Protein AF-A0A1V1SVI6-F1 (afdb_monomer_lite)

Radius of gyration: 17.37 Å; chains: 1; bounding box: 48×25×37 Å

Structure (mmCIF, N/CA/C/O backbone):
data_AF-A0A1V1SVI6-F1
#
_entry.id   AF-A0A1V1SVI6-F1
#
loop_
_atom_site.group_PDB
_atom_site.id
_atom_site.type_symbol
_atom_site.label_atom_id
_atom_site.label_alt_id
_atom_site.label_comp_id
_atom_site.label_asym_id
_atom_site.label_entity_id
_atom_site.label_seq_id
_atom_site.pdbx_PDB_ins_code
_atom_site.Cartn_x
_atom_site.Cartn_y
_atom_site.Cartn_z
_atom_site.occupancy
_atom_site.B_iso_or_equiv
_atom_site.auth_seq_id
_atom_site.auth_comp_id
_atom_site.auth_asym_id
_atom_site.auth_atom_id
_atom_site.pdbx_PDB_model_num
ATOM 1 N N . MET A 1 1 ? 10.910 6.379 -6.732 1.00 60.22 1 MET A N 1
ATOM 2 C CA . MET A 1 1 ? 11.020 5.936 -5.321 1.00 60.22 1 MET A CA 1
ATOM 3 C C . MET A 1 1 ? 11.848 4.658 -5.239 1.00 60.22 1 MET A C 1
ATOM 5 O O . MET A 1 1 ? 11.903 3.933 -6.228 1.00 60.22 1 MET A O 1
ATOM 9 N N . SER A 1 2 ? 12.556 4.414 -4.132 1.00 69.12 2 SER A N 1
ATOM 10 C CA . SER A 1 2 ? 13.462 3.260 -3.988 1.00 69.12 2 SER A CA 1
ATOM 11 C C . SER A 1 2 ? 12.760 2.054 -3.353 1.00 69.12 2 SER A C 1
ATOM 13 O O . SER A 1 2 ? 11.772 2.208 -2.638 1.00 69.12 2 SER A O 1
ATOM 15 N N . ALA A 1 3 ? 13.293 0.846 -3.569 1.00 74.94 3 ALA A N 1
ATOM 16 C CA . ALA A 1 3 ? 12.770 -0.378 -2.952 1.00 74.94 3 ALA A CA 1
ATOM 17 C C . ALA A 1 3 ? 12.725 -0.296 -1.411 1.00 74.94 3 ALA A C 1
ATOM 19 O O . ALA A 1 3 ? 11.788 -0.792 -0.798 1.00 74.94 3 ALA A O 1
ATOM 20 N N . ALA A 1 4 ? 13.677 0.407 -0.787 1.00 84.81 4 ALA A N 1
ATOM 21 C CA . ALA A 1 4 ? 13.712 0.618 0.661 1.00 84.81 4 ALA A CA 1
ATOM 22 C C . ALA A 1 4 ? 12.490 1.389 1.192 1.00 84.81 4 ALA A C 1
ATOM 24 O O . ALA A 1 4 ? 12.015 1.122 2.292 1.00 84.81 4 ALA A O 1
ATOM 25 N N . GLN A 1 5 ? 11.955 2.322 0.402 1.00 88.25 5 GLN A N 1
ATOM 26 C CA . GLN A 1 5 ? 10.773 3.086 0.786 1.00 88.25 5 GLN A CA 1
ATOM 27 C C . GLN A 1 5 ? 9.506 2.220 0.773 1.00 88.25 5 GLN A C 1
ATOM 29 O O . GLN A 1 5 ? 8.660 2.357 1.654 1.00 88.25 5 GLN A O 1
ATOM 34 N N . LEU A 1 6 ? 9.386 1.309 -0.198 1.00 90.75 6 LEU A N 1
ATOM 35 C CA . LEU A 1 6 ? 8.287 0.345 -0.245 1.00 90.75 6 LEU A CA 1
ATOM 36 C C . LEU A 1 6 ? 8.291 -0.556 0.999 1.00 90.75 6 LEU A C 1
ATOM 38 O O . LEU A 1 6 ? 7.244 -0.764 1.605 1.00 90.75 6 LEU A O 1
ATOM 42 N N . GLU A 1 7 ? 9.462 -1.048 1.401 1.00 91.50 7 GLU A N 1
ATOM 43 C CA . GLU A 1 7 ? 9.610 -1.890 2.595 1.00 91.50 7 GLU A CA 1
ATOM 44 C C . GLU A 1 7 ? 9.183 -1.169 3.880 1.00 91.50 7 GLU A C 1
ATOM 46 O O . GLU A 1 7 ? 8.481 -1.748 4.711 1.00 91.50 7 GLU A O 1
ATOM 51 N N . ASP A 1 8 ? 9.543 0.109 4.029 1.00 91.94 8 ASP A N 1
ATOM 52 C CA . ASP A 1 8 ? 9.104 0.926 5.164 1.00 91.94 8 ASP A CA 1
ATOM 53 C C . ASP A 1 8 ? 7.576 1.086 5.205 1.00 91.94 8 ASP A C 1
ATOM 55 O O . ASP A 1 8 ? 6.945 0.877 6.246 1.00 91.94 8 ASP A O 1
ATOM 59 N N . ILE A 1 9 ? 6.964 1.398 4.059 1.00 92.50 9 ILE A N 1
ATOM 60 C CA . ILE A 1 9 ? 5.509 1.541 3.938 1.00 92.50 9 ILE A CA 1
ATOM 61 C C . ILE A 1 9 ? 4.810 0.229 4.314 1.00 92.50 9 ILE A C 1
ATOM 63 O O . ILE A 1 9 ? 3.889 0.225 5.132 1.00 92.50 9 ILE A O 1
ATOM 67 N N . VAL A 1 10 ? 5.270 -0.898 3.764 1.00 92.31 10 VAL A N 1
ATOM 68 C CA . VAL A 1 10 ? 4.708 -2.227 4.048 1.00 92.31 10 VAL A CA 1
ATOM 69 C C . VAL A 1 10 ? 4.833 -2.565 5.533 1.00 92.31 10 VAL A C 1
ATOM 71 O O . VAL A 1 10 ? 3.872 -3.047 6.138 1.00 92.31 10 VAL A O 1
ATOM 74 N N . LYS A 1 11 ? 5.976 -2.261 6.155 1.00 91.56 11 LYS A N 1
ATOM 75 C CA . LYS A 1 11 ? 6.192 -2.468 7.590 1.00 91.56 11 LYS A CA 1
ATOM 76 C C . LYS A 1 11 ? 5.192 -1.668 8.430 1.00 91.56 11 LYS A C 1
ATOM 78 O O . LYS A 1 11 ? 4.545 -2.249 9.301 1.00 91.56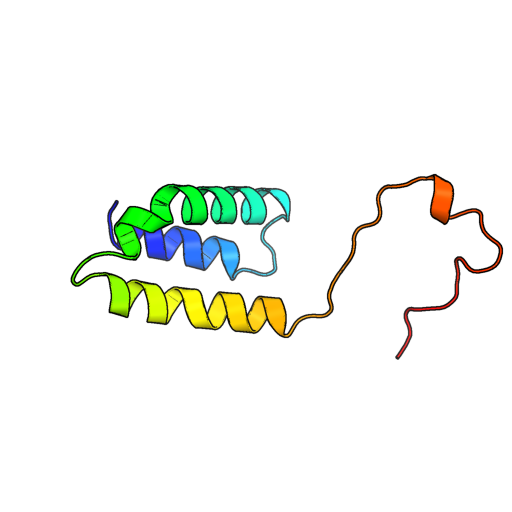 11 LYS A O 1
ATOM 83 N N . ARG A 1 12 ? 5.007 -0.375 8.141 1.00 90.75 12 ARG A N 1
ATOM 84 C CA . ARG A 1 12 ? 4.040 0.488 8.849 1.00 90.75 12 ARG A CA 1
ATOM 85 C C . ARG A 1 12 ? 2.596 0.010 8.706 1.00 90.75 12 ARG A C 1
ATOM 87 O O . ARG A 1 12 ? 1.823 0.103 9.654 1.00 90.75 12 ARG A O 1
ATOM 94 N N . LEU A 1 13 ? 2.236 -0.537 7.547 1.00 89.56 13 LEU A N 1
ATOM 95 C CA . LEU A 1 13 ? 0.895 -1.070 7.299 1.00 89.56 13 LEU A CA 1
ATOM 96 C C . LEU A 1 13 ? 0.650 -2.433 7.970 1.00 89.56 13 LEU A C 1
ATOM 98 O O . LEU A 1 13 ? -0.497 -2.774 8.254 1.00 89.56 13 LEU A O 1
ATOM 102 N N . THR A 1 14 ? 1.707 -3.200 8.248 1.00 86.75 14 THR A N 1
ATOM 103 C CA . THR A 1 14 ? 1.606 -4.560 8.806 1.00 86.75 14 THR A CA 1
ATOM 104 C C . THR A 1 14 ? 1.559 -4.578 10.339 1.00 86.75 14 THR A C 1
ATOM 106 O O . THR A 1 14 ? 0.893 -5.433 10.922 1.00 86.75 14 THR A O 1
ATOM 109 N N . ILE A 1 15 ? 2.248 -3.653 11.016 1.00 85.06 15 ILE A N 1
ATOM 110 C CA . ILE A 1 15 ? 2.353 -3.651 12.484 1.00 85.06 15 ILE A CA 1
ATOM 111 C C . ILE A 1 15 ? 0.987 -3.338 13.116 1.00 85.06 15 ILE A C 1
ATOM 113 O O . ILE A 1 15 ? 0.397 -2.280 12.888 1.00 85.06 15 ILE A O 1
ATOM 117 N N . GLN A 1 16 ? 0.461 -4.255 13.935 1.00 67.62 16 GLN A N 1
ATOM 118 C CA . GLN A 1 16 ? -0.844 -4.076 14.585 1.00 67.62 16 GLN A CA 1
ATOM 119 C C . GLN A 1 16 ? -0.865 -2.876 15.539 1.00 67.62 16 GLN A C 1
ATOM 121 O O . GLN A 1 16 ? -1.844 -2.137 15.525 1.00 67.62 16 GLN A O 1
ATOM 126 N N . GLU A 1 17 ? 0.234 -2.636 16.255 1.00 73.38 17 GLU A N 1
ATOM 127 C CA . GLU A 1 17 ? 0.393 -1.565 17.252 1.00 73.38 17 GLU A CA 1
ATOM 128 C C . GLU A 1 17 ? 0.507 -0.154 16.654 1.00 73.38 17 GLU A C 1
ATOM 130 O O . GLU A 1 17 ? 0.469 0.834 17.383 1.00 73.38 17 GLU A O 1
ATOM 135 N N . THR A 1 18 ? 0.654 -0.021 15.332 1.00 77.69 18 THR A N 1
ATOM 136 C CA . THR A 1 18 ? 0.731 1.298 14.698 1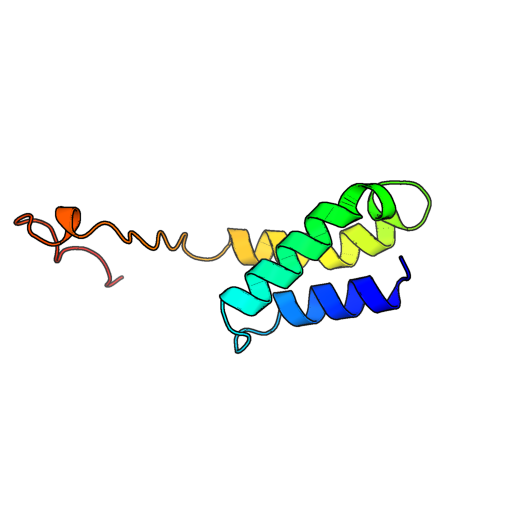.00 77.69 18 THR A CA 1
ATOM 137 C C . THR A 1 18 ? -0.626 1.998 14.749 1.00 77.69 18 THR A C 1
ATOM 139 O O . THR A 1 18 ? -1.645 1.425 14.349 1.00 77.69 18 THR A O 1
ATOM 142 N N . GLU A 1 19 ? -0.623 3.255 15.203 1.00 79.62 19 GLU A N 1
ATOM 143 C CA . GLU A 1 19 ? -1.828 4.075 15.322 1.00 79.62 19 GLU A CA 1
ATOM 144 C C . GLU A 1 19 ? -2.609 4.165 13.995 1.00 79.62 19 GLU A C 1
ATOM 146 O O . GLU A 1 19 ? -1.994 4.277 12.925 1.00 79.62 19 GLU A O 1
ATOM 151 N N . PRO A 1 20 ? -3.958 4.201 14.033 1.00 81.56 20 PRO A N 1
ATOM 152 C CA . PRO A 1 20 ? -4.791 4.261 12.829 1.00 81.56 20 PRO A CA 1
ATOM 153 C C . PRO A 1 20 ? -4.426 5.407 11.878 1.00 81.56 20 PRO A C 1
ATOM 155 O O . PRO A 1 20 ? -4.393 5.218 10.663 1.00 81.56 20 PRO A O 1
ATOM 158 N N . LYS A 1 21 ? -4.086 6.581 12.426 1.00 84.56 21 LYS A N 1
ATOM 159 C CA . LYS A 1 21 ? -3.664 7.750 11.643 1.00 84.56 21 LYS A CA 1
ATOM 160 C C . LYS A 1 21 ? -2.359 7.497 10.883 1.00 84.56 21 LYS A C 1
ATOM 162 O O . LYS A 1 21 ? -2.267 7.808 9.701 1.00 84.56 21 LYS A O 1
ATOM 167 N N . SER A 1 22 ? -1.383 6.867 11.532 1.00 86.44 22 SER A N 1
ATOM 168 C CA . SER A 1 22 ? -0.093 6.540 10.915 1.00 86.44 22 SER A CA 1
ATOM 169 C C . SER A 1 22 ? -0.240 5.487 9.807 1.00 86.44 22 SER A C 1
ATOM 171 O O . SER A 1 22 ? 0.352 5.622 8.733 1.00 86.44 22 SER A O 1
ATOM 173 N N . LYS A 1 23 ? -1.116 4.487 9.998 1.00 86.56 23 LYS A N 1
ATOM 174 C CA . LYS A 1 23 ? -1.482 3.532 8.934 1.00 86.56 23 LYS A CA 1
ATOM 175 C C . LYS A 1 23 ? -2.155 4.222 7.751 1.00 86.56 23 LYS A C 1
ATOM 177 O O . LYS A 1 23 ? -1.829 3.918 6.607 1.00 86.56 23 LYS A O 1
ATOM 182 N N . TYR A 1 24 ? -3.063 5.159 8.018 1.00 89.50 24 TYR A N 1
ATOM 183 C CA . TYR A 1 24 ? -3.731 5.938 6.977 1.00 89.50 24 TYR A CA 1
ATOM 184 C C . TYR A 1 24 ? -2.734 6.764 6.154 1.00 89.50 24 TYR A C 1
ATOM 186 O O . TYR A 1 24 ? -2.745 6.700 4.928 1.00 89.50 24 TYR A O 1
ATOM 194 N N . GLU A 1 25 ? -1.817 7.479 6.804 1.00 93.31 25 GLU A N 1
ATOM 195 C CA . GLU A 1 25 ? -0.785 8.269 6.121 1.00 93.31 25 GLU A CA 1
ATOM 196 C C . GLU A 1 25 ? 0.159 7.391 5.280 1.00 93.31 25 GLU A C 1
ATOM 198 O O . GLU A 1 25 ? 0.503 7.743 4.146 1.00 93.31 25 GLU A O 1
ATOM 203 N N . ALA A 1 26 ? 0.534 6.212 5.790 1.00 92.56 26 ALA A N 1
ATOM 204 C CA . ALA A 1 26 ? 1.309 5.230 5.034 1.00 92.56 26 ALA A CA 1
ATOM 205 C C . ALA A 1 26 ? 0.537 4.706 3.808 1.00 92.56 26 ALA A C 1
ATOM 207 O O . ALA A 1 26 ? 1.112 4.598 2.724 1.00 92.56 26 ALA A O 1
ATOM 208 N N . ALA A 1 27 ? -0.765 4.436 3.950 1.00 92.06 27 ALA A N 1
ATOM 209 C CA . ALA A 1 27 ? -1.624 3.994 2.852 1.00 92.06 27 ALA A CA 1
ATOM 210 C C . ALA A 1 27 ? -1.804 5.084 1.783 1.00 92.06 27 ALA A C 1
ATOM 212 O O . ALA A 1 27 ? -1.728 4.785 0.592 1.00 92.06 27 ALA A O 1
ATOM 213 N N . CYS A 1 28 ? -1.976 6.346 2.186 1.00 94.44 28 CYS A N 1
ATOM 214 C CA . CYS A 1 28 ? -2.008 7.485 1.267 1.00 94.44 28 CYS A CA 1
ATOM 215 C C . CYS A 1 28 ? -0.692 7.604 0.495 1.00 94.44 28 CYS A C 1
ATOM 217 O O . CYS A 1 28 ? -0.708 7.680 -0.727 1.00 94.44 28 CYS A O 1
ATOM 219 N N . THR A 1 29 ? 0.446 7.504 1.189 1.00 93.94 29 THR A N 1
ATOM 220 C CA . THR A 1 29 ? 1.770 7.536 0.547 1.00 93.94 29 THR A CA 1
ATOM 221 C C . THR A 1 29 ? 1.934 6.406 -0.476 1.00 93.94 29 THR A C 1
ATOM 223 O O . THR A 1 29 ? 2.457 6.627 -1.570 1.00 93.94 29 THR A O 1
ATOM 226 N N . LEU A 1 30 ? 1.477 5.192 -0.142 1.00 93.56 30 LEU A N 1
ATOM 227 C CA . LEU A 1 30 ? 1.481 4.055 -1.065 1.00 93.56 30 LEU A CA 1
ATOM 228 C C . LEU A 1 30 ? 0.632 4.345 -2.303 1.00 93.56 30 LEU A C 1
ATOM 230 O O . LEU A 1 30 ? 1.107 4.164 -3.419 1.00 93.56 30 LEU A O 1
ATOM 234 N N . ARG A 1 31 ? -0.604 4.818 -2.096 1.00 93.50 31 ARG A N 1
ATOM 235 C CA . ARG A 1 31 ? -1.557 5.151 -3.160 1.00 93.50 31 ARG A CA 1
ATOM 236 C C . ARG A 1 31 ? -0.986 6.198 -4.111 1.00 93.50 31 ARG A C 1
ATOM 238 O O . ARG A 1 31 ? -1.006 5.991 -5.317 1.00 93.50 31 ARG A O 1
ATOM 245 N N . ASP A 1 32 ? -0.452 7.285 -3.568 1.00 94.06 32 ASP A N 1
ATOM 246 C CA . ASP A 1 32 ? 0.042 8.423 -4.348 1.00 94.06 32 ASP A CA 1
ATOM 247 C C . ASP A 1 32 ? 1.297 8.066 -5.171 1.00 94.06 32 ASP A C 1
ATOM 249 O O . ASP A 1 32 ? 1.654 8.773 -6.108 1.00 94.06 32 ASP A O 1
ATOM 253 N N . SER A 1 33 ? 1.957 6.947 -4.849 1.00 91.06 33 SER A N 1
ATOM 254 C CA . SER A 1 33 ? 3.131 6.434 -5.563 1.00 91.06 33 SER A CA 1
ATOM 255 C C . SER A 1 33 ? 2.871 5.152 -6.368 1.00 91.06 33 SER A C 1
ATOM 257 O O . SER A 1 33 ? 3.820 4.558 -6.884 1.00 91.06 33 SER A O 1
ATOM 259 N N . LEU A 1 34 ? 1.608 4.727 -6.526 1.00 91.44 34 LEU A N 1
ATOM 260 C CA . LEU A 1 34 ? 1.244 3.472 -7.201 1.00 91.44 34 LEU A CA 1
ATOM 261 C C . LEU A 1 34 ? 1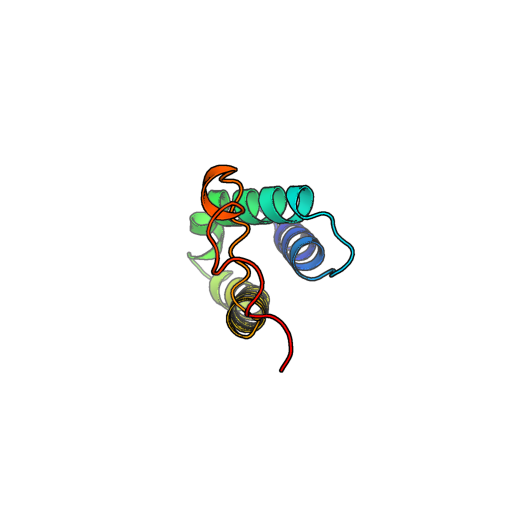.742 3.383 -8.646 1.00 91.44 34 LEU A C 1
ATOM 263 O O . LEU A 1 34 ? 2.226 2.326 -9.055 1.00 91.44 34 LEU A O 1
ATOM 267 N N . ASP A 1 35 ? 1.670 4.473 -9.407 1.00 90.25 35 ASP A N 1
ATOM 268 C CA . ASP A 1 35 ? 2.101 4.493 -10.811 1.00 90.25 35 ASP A CA 1
ATOM 269 C C . ASP A 1 35 ? 3.588 4.134 -10.960 1.00 90.25 35 ASP A C 1
ATOM 271 O O . ASP A 1 35 ? 3.993 3.498 -11.930 1.00 90.25 35 ASP A O 1
ATOM 275 N N . HIS A 1 36 ? 4.418 4.456 -9.963 1.00 87.75 36 HIS A N 1
ATOM 276 C CA . HIS A 1 36 ? 5.841 4.104 -9.973 1.00 87.75 36 HIS A CA 1
ATOM 277 C C . HIS A 1 36 ? 6.076 2.597 -9.799 1.00 87.75 36 HIS A C 1
ATOM 279 O O . HIS A 1 36 ? 7.053 2.057 -10.313 1.00 87.75 36 HIS A O 1
ATOM 285 N N . TYR A 1 37 ? 5.196 1.910 -9.069 1.00 88.88 37 TYR A N 1
ATOM 286 C CA . TYR A 1 37 ? 5.350 0.487 -8.759 1.00 88.88 37 TYR A CA 1
ATOM 287 C C . TYR A 1 37 ? 4.588 -0.438 -9.705 1.00 88.88 37 TYR A C 1
ATOM 289 O O . TYR A 1 37 ? 4.910 -1.619 -9.791 1.00 88.88 37 TYR A O 1
ATOM 297 N N . THR A 1 38 ? 3.589 0.083 -10.412 1.00 88.62 38 THR A N 1
ATOM 298 C CA . THR A 1 38 ? 2.745 -0.680 -11.345 1.00 88.62 38 THR A CA 1
ATOM 299 C C . THR A 1 38 ? 3.317 -0.764 -12.758 1.00 88.62 38 THR A C 1
ATOM 301 O O . THR A 1 38 ? 2.726 -1.404 -13.623 1.00 88.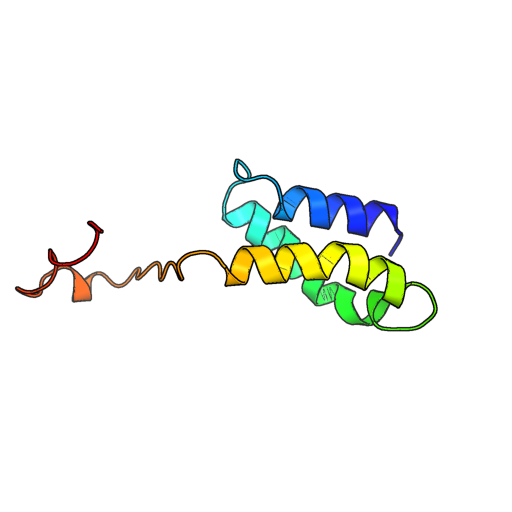62 38 THR A O 1
ATOM 304 N N . ASN A 1 39 ? 4.499 -0.187 -12.982 1.00 85.31 39 ASN A N 1
ATOM 305 C CA . ASN A 1 39 ? 5.164 -0.154 -14.276 1.00 85.31 39 ASN A CA 1
ATOM 306 C C . ASN A 1 39 ? 6.554 -0.804 -14.224 1.00 85.31 39 ASN A C 1
ATOM 308 O O . ASN A 1 39 ? 7.329 -0.608 -13.288 1.00 85.31 39 ASN A O 1
ATOM 312 N N . GLY A 1 40 ? 6.902 -1.549 -15.275 1.00 82.19 40 GLY A N 1
ATOM 313 C CA . GLY A 1 40 ? 8.245 -2.100 -15.458 1.00 82.19 40 GLY A CA 1
ATOM 314 C C . GLY A 1 40 ? 8.619 -3.245 -14.495 1.00 82.19 40 GLY A C 1
ATOM 315 O O . GLY A 1 40 ? 7.749 -3.916 -13.936 1.00 82.19 40 GLY A O 1
ATOM 316 N N . PRO A 1 41 ? 9.924 -3.520 -14.304 1.00 86.88 41 PRO A N 1
ATOM 317 C CA . PRO A 1 41 ? 10.408 -4.738 -13.640 1.00 86.88 41 PRO A CA 1
ATOM 318 C C . PR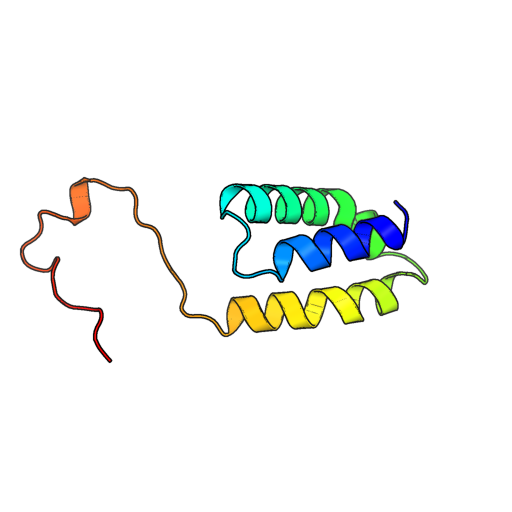O A 1 41 ? 10.157 -4.778 -12.124 1.00 86.88 41 PRO A C 1
ATOM 320 O O . PRO A 1 41 ? 10.242 -5.843 -11.514 1.00 86.88 41 PRO A O 1
ATOM 323 N N . ILE A 1 42 ? 9.827 -3.641 -11.503 1.00 88.88 42 ILE A N 1
ATOM 324 C CA . ILE A 1 42 ? 9.537 -3.551 -10.065 1.00 88.88 42 ILE A CA 1
ATOM 325 C C . ILE A 1 42 ? 8.156 -4.116 -9.702 1.00 88.88 42 ILE A C 1
ATOM 327 O O . ILE A 1 42 ? 7.929 -4.463 -8.544 1.00 88.88 42 ILE A O 1
ATOM 331 N N . TYR A 1 43 ? 7.258 -4.274 -10.680 1.00 91.38 43 TYR A N 1
ATOM 332 C CA . TYR A 1 43 ? 5.870 -4.669 -10.442 1.00 91.38 43 TYR A CA 1
ATOM 333 C C . TYR A 1 43 ? 5.730 -6.013 -9.726 1.00 91.38 43 TYR A C 1
ATOM 335 O O . TYR A 1 43 ? 4.970 -6.130 -8.768 1.00 91.38 43 TYR A O 1
ATOM 343 N N . SER A 1 44 ? 6.522 -7.012 -10.124 1.00 91.94 44 SER A N 1
ATOM 344 C CA . SER A 1 44 ? 6.502 -8.333 -9.482 1.00 91.94 44 SER A CA 1
ATOM 345 C C . SER A 1 44 ? 6.908 -8.261 -8.003 1.00 91.94 44 SER A C 1
ATOM 347 O O . SER A 1 44 ? 6.232 -8.814 -7.134 1.00 91.94 44 SER A O 1
ATOM 349 N N . HIS A 1 45 ? 7.970 -7.508 -7.696 1.00 90.81 45 HIS A N 1
ATOM 350 C CA . HIS A 1 45 ? 8.411 -7.289 -6.318 1.00 90.81 45 HIS A CA 1
ATOM 351 C C . HIS A 1 45 ? 7.376 -6.496 -5.512 1.00 90.81 45 HIS A C 1
ATOM 353 O O . HIS A 1 45 ? 7.103 -6.805 -4.358 1.00 90.81 45 HIS A O 1
ATOM 359 N N . PHE A 1 46 ? 6.768 -5.479 -6.116 1.00 93.06 46 PHE A N 1
ATOM 360 C CA . PHE A 1 46 ? 5.700 -4.718 -5.484 1.00 93.06 46 PHE A CA 1
ATOM 361 C C . PHE A 1 46 ? 4.504 -5.604 -5.113 1.00 93.06 46 PHE A C 1
ATOM 363 O O . PHE A 1 46 ? 4.064 -5.603 -3.961 1.00 93.06 46 PHE A O 1
ATOM 370 N N . LEU A 1 47 ? 4.016 -6.407 -6.061 1.00 93.44 47 LEU A N 1
ATOM 371 C CA . LEU A 1 47 ? 2.881 -7.297 -5.840 1.00 93.44 47 LEU A CA 1
ATOM 372 C C . LEU A 1 47 ? 3.156 -8.322 -4.740 1.00 93.44 47 LEU A C 1
ATOM 374 O O . LEU A 1 47 ? 2.290 -8.539 -3.893 1.00 93.44 47 LEU A O 1
ATOM 378 N N . SER A 1 48 ? 4.351 -8.923 -4.714 1.00 93.50 48 SER A N 1
ATOM 379 C CA . SER A 1 48 ? 4.691 -9.934 -3.704 1.00 93.50 48 SER A CA 1
ATOM 380 C C . SER A 1 48 ? 4.641 -9.384 -2.275 1.00 93.50 48 SER A C 1
ATOM 382 O O . SER A 1 48 ? 4.335 -10.125 -1.341 1.00 93.50 48 SER A O 1
ATOM 384 N N . ARG A 1 49 ? 4.875 -8.076 -2.102 1.00 93.19 49 ARG A N 1
ATOM 385 C CA . ARG A 1 49 ? 4.794 -7.390 -0.808 1.00 93.19 49 ARG A CA 1
ATOM 386 C C . ARG A 1 49 ? 3.393 -6.894 -0.467 1.00 93.19 49 ARG A C 1
ATOM 388 O O . ARG A 1 49 ? 2.961 -7.032 0.675 1.00 93.19 49 ARG A O 1
ATOM 395 N N . VAL A 1 50 ? 2.686 -6.310 -1.432 1.00 93.06 50 VAL A N 1
ATOM 396 C CA . VAL A 1 50 ? 1.421 -5.600 -1.176 1.00 93.06 50 VAL A CA 1
ATOM 397 C C . VAL A 1 50 ? 0.205 -6.526 -1.211 1.00 93.06 50 VAL A C 1
ATOM 399 O O . VAL A 1 50 ? -0.729 -6.334 -0.433 1.00 93.06 50 VAL A O 1
ATOM 402 N N . MET A 1 51 ? 0.208 -7.573 -2.040 1.00 93.94 51 MET A N 1
ATOM 403 C CA . MET A 1 51 ? -0.939 -8.483 -2.140 1.00 93.94 51 MET A CA 1
ATOM 404 C C . MET A 1 51 ? -1.280 -9.194 -0.820 1.00 93.94 51 MET A C 1
ATOM 406 O O . MET A 1 51 ? -2.458 -9.194 -0.454 1.00 93.94 51 MET A O 1
ATOM 410 N N . PRO A 1 52 ? -0.315 -9.743 -0.050 1.00 93.00 52 PRO A N 1
ATOM 411 C CA . PRO A 1 52 ? -0.617 -10.351 1.246 1.00 93.00 52 PRO A CA 1
ATOM 412 C C . PRO A 1 52 ? -1.244 -9.363 2.234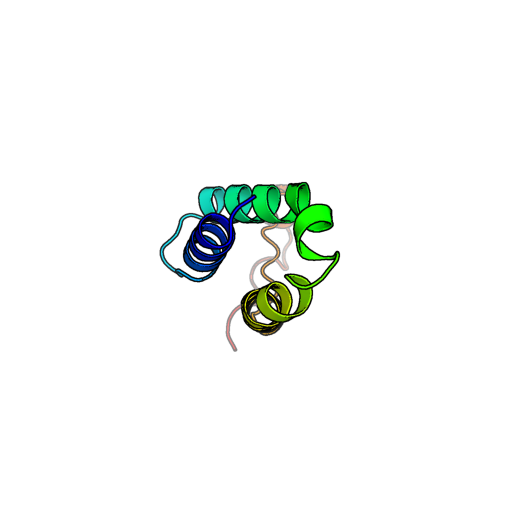 1.00 93.00 52 PRO A C 1
ATOM 414 O O . PRO A 1 52 ? -2.154 -9.738 2.971 1.00 93.00 52 PRO A O 1
ATOM 417 N N . LEU A 1 53 ? -0.798 -8.101 2.218 1.00 90.62 53 LEU A N 1
ATOM 418 C CA . LEU A 1 53 ? -1.345 -7.038 3.061 1.00 90.62 53 LEU A CA 1
ATOM 419 C C . LEU A 1 53 ? -2.821 -6.784 2.733 1.00 90.62 53 LEU A C 1
ATOM 421 O O . LEU A 1 53 ? -3.660 -6.821 3.631 1.00 90.62 53 LEU A O 1
ATOM 425 N N . ILE A 1 54 ? -3.144 -6.575 1.451 1.00 89.12 54 ILE A N 1
ATOM 426 C CA . ILE A 1 54 ? -4.523 -6.342 0.999 1.00 89.12 54 ILE A CA 1
ATOM 427 C C . ILE A 1 54 ? -5.406 -7.540 1.359 1.00 89.12 54 ILE A C 1
ATOM 429 O O . ILE A 1 54 ? -6.477 -7.362 1.932 1.00 89.12 54 ILE A O 1
ATOM 433 N N . ILE A 1 55 ? -4.942 -8.765 1.095 1.00 90.69 55 ILE A N 1
ATOM 434 C CA . ILE A 1 55 ? -5.679 -9.986 1.443 1.00 90.69 55 ILE A CA 1
ATOM 435 C C . ILE A 1 55 ? -5.926 -10.060 2.954 1.00 90.69 55 ILE A C 1
ATOM 437 O O . ILE A 1 55 ? -7.029 -10.401 3.372 1.00 90.69 55 ILE A O 1
ATOM 441 N N . ASN A 1 56 ? -4.932 -9.733 3.780 1.00 87.19 56 ASN A N 1
ATOM 442 C CA . ASN A 1 56 ? -5.078 -9.765 5.232 1.00 87.19 56 ASN A CA 1
ATOM 443 C C . ASN A 1 56 ? -6.079 -8.715 5.740 1.00 87.19 56 ASN A C 1
ATOM 445 O O . ASN A 1 56 ? -6.902 -9.024 6.596 1.00 87.19 56 ASN A O 1
ATOM 449 N N . ILE A 1 57 ? -6.058 -7.504 5.173 1.00 80.94 57 ILE A N 1
ATOM 450 C CA . ILE A 1 57 ? -7.038 -6.450 5.481 1.00 80.94 57 ILE A CA 1
ATOM 451 C C . ILE A 1 57 ? -8.453 -6.916 5.119 1.00 80.94 57 ILE A C 1
ATOM 453 O O . ILE A 1 57 ? -9.365 -6.792 5.931 1.00 80.94 57 ILE A O 1
ATOM 457 N N . LEU A 1 58 ? -8.630 -7.498 3.930 1.00 85.12 58 LEU A N 1
ATOM 458 C CA . LEU A 1 58 ? -9.933 -7.962 3.446 1.00 85.12 58 LEU A CA 1
ATOM 459 C C . LEU A 1 58 ? -10.454 -9.211 4.175 1.00 85.12 58 LEU A C 1
ATOM 461 O O . LEU A 1 58 ? -11.655 -9.462 4.162 1.00 85.12 58 LEU A O 1
ATOM 465 N N . ARG A 1 59 ? -9.573 -10.000 4.804 1.00 86.38 59 ARG A N 1
ATOM 466 C CA . ARG A 1 59 ? -9.956 -11.134 5.665 1.00 86.38 59 ARG A CA 1
ATOM 467 C C . ARG A 1 59 ? -10.459 -10.698 7.039 1.00 86.38 59 ARG A C 1
ATOM 469 O O . ARG A 1 59 ? -11.125 -11.485 7.708 1.00 86.38 59 ARG A O 1
ATOM 476 N N . GLY A 1 60 ? -10.104 -9.494 7.480 1.00 76.06 60 GLY A N 1
ATOM 477 C CA . GLY A 1 60 ? -10.546 -8.957 8.759 1.00 76.06 60 GLY A CA 1
ATOM 478 C C . GLY A 1 60 ? -12.037 -8.601 8.758 1.00 76.06 60 GLY A C 1
ATOM 479 O O . GLY A 1 60 ? -12.628 -8.382 7.698 1.00 76.06 60 GLY A O 1
ATOM 480 N N . PRO A 1 61 ? -12.669 -8.508 9.941 1.00 72.38 61 PRO A N 1
ATOM 481 C CA . PRO A 1 61 ? -14.016 -7.967 10.043 1.00 72.38 61 PRO A CA 1
ATOM 482 C C . PRO A 1 61 ? -14.031 -6.536 9.496 1.00 72.38 61 PRO A C 1
ATOM 484 O O . PRO A 1 61 ? -13.159 -5.727 9.816 1.00 72.38 61 PRO A O 1
ATOM 487 N N . CYS A 1 62 ? -15.028 -6.210 8.676 1.00 63.72 62 CYS A N 1
ATOM 488 C CA . CYS A 1 62 ? -15.210 -4.843 8.209 1.00 63.72 62 CYS A CA 1
ATOM 489 C C . CYS A 1 62 ? -15.659 -3.975 9.394 1.00 63.72 62 CYS A C 1
ATOM 491 O O . CYS A 1 62 ? -16.805 -4.061 9.840 1.00 63.72 62 CYS A O 1
ATOM 493 N N . ILE A 1 63 ? -14.741 -3.177 9.943 1.00 64.44 63 ILE A N 1
ATOM 494 C CA . ILE A 1 63 ? -15.036 -2.275 11.057 1.00 64.44 63 ILE A CA 1
ATOM 495 C C . ILE A 1 63 ? -15.496 -0.941 10.473 1.00 64.44 63 ILE A C 1
ATOM 497 O O . ILE A 1 63 ? -14.688 -0.090 10.105 1.00 64.44 63 ILE A O 1
ATOM 501 N N . PHE A 1 64 ? -16.810 -0.749 10.406 1.00 59.44 64 PHE A N 1
ATOM 502 C CA . PHE A 1 64 ? -17.390 0.565 10.157 1.00 59.44 64 PHE A CA 1
ATOM 503 C C . PHE A 1 64 ? -17.340 1.379 11.451 1.00 59.44 64 PHE A C 1
ATOM 505 O O . PHE A 1 64 ? -18.162 1.193 12.348 1.00 59.44 64 PHE A O 1
ATOM 512 N N . GLN A 1 65 ? -16.368 2.286 11.562 1.00 53.94 65 GLN A N 1
ATOM 513 C CA . GLN A 1 65 ? -16.389 3.313 12.602 1.00 53.94 65 GLN A CA 1
ATOM 514 C C . GLN A 1 65 ? -17.438 4.361 12.224 1.00 53.94 65 GLN A C 1
ATOM 516 O O . GLN A 1 65 ? -17.164 5.309 11.494 1.00 53.94 65 GLN A O 1
ATOM 521 N N . ASN A 1 66 ? -18.671 4.148 12.676 1.00 49.44 66 ASN A N 1
ATOM 522 C CA . ASN A 1 66 ? -19.739 5.116 12.508 1.00 49.44 66 ASN A CA 1
ATOM 523 C C . ASN A 1 66 ? -19.559 6.239 13.538 1.00 49.44 66 ASN A C 1
ATOM 525 O O . ASN A 1 66 ? -19.757 6.024 14.731 1.00 49.44 66 ASN A O 1
ATOM 529 N N . THR A 1 67 ? -19.144 7.420 13.088 1.00 55.81 67 THR A N 1
ATOM 530 C CA . THR A 1 67 ? -18.957 8.603 13.943 1.00 55.81 67 THR A CA 1
ATOM 531 C C . THR A 1 67 ? -20.221 9.459 14.066 1.00 55.81 67 THR A C 1
ATOM 533 O O . THR A 1 67 ? -20.177 10.518 14.689 1.00 55.81 67 THR A O 1
ATOM 536 N N . SER A 1 68 ? -21.358 9.030 13.501 1.00 48.91 68 SER A N 1
ATOM 537 C CA . SER A 1 68 ? -22.617 9.765 13.647 1.00 48.91 68 SER A CA 1
ATOM 538 C C . SER A 1 68 ? -23.221 9.556 15.043 1.00 48.91 68 SER A C 1
ATOM 540 O O . SER A 1 68 ? -23.531 8.440 15.462 1.00 48.91 68 SER A O 1
ATOM 542 N N . LEU A 1 69 ? -23.415 10.659 15.770 1.00 55.03 69 LEU A N 1
ATOM 543 C CA . LEU A 1 69 ? -24.097 10.688 17.072 1.00 55.03 69 LEU A CA 1
ATOM 544 C C . LEU A 1 69 ? -25.566 10.224 16.985 1.00 55.03 69 LEU A C 1
ATOM 546 O O . LEU A 1 69 ? -26.139 9.802 17.986 1.00 55.03 69 LEU A O 1
ATOM 550 N N . GLU A 1 70 ? -26.172 10.262 15.796 1.00 51.00 70 GLU A N 1
ATOM 551 C CA . GLU A 1 70 ? -27.600 9.990 15.587 1.00 51.00 70 GLU A CA 1
ATOM 552 C C . GLU A 1 70 ? -27.980 8.501 15.634 1.00 51.00 70 GLU A C 1
ATOM 554 O O . GLU A 1 70 ? -29.134 8.176 15.901 1.00 51.00 70 GLU A O 1
ATOM 559 N N . GLN A 1 71 ? -27.042 7.567 15.435 1.00 50.12 71 GLN A N 1
ATOM 560 C CA . GLN A 1 71 ? -27.366 6.130 15.420 1.00 50.12 71 GLN A CA 1
ATOM 561 C C . GLN A 1 71 ? -27.291 5.438 16.790 1.00 50.12 71 GLN A C 1
ATOM 563 O O . GLN A 1 71 ? -27.750 4.302 16.921 1.00 50.12 71 GLN A O 1
ATOM 568 N N . VAL A 1 72 ? -26.766 6.107 17.822 1.00 48.34 72 VAL A N 1
ATOM 569 C CA . VAL A 1 72 ? -26.602 5.533 19.173 1.00 48.34 72 VAL A CA 1
ATOM 570 C C . VAL A 1 72 ? -27.869 5.662 20.038 1.00 48.34 72 VAL A C 1
ATOM 572 O O . VAL A 1 72 ? -27.987 4.965 21.042 1.00 48.34 72 VAL A O 1
ATOM 575 N N . SER A 1 73 ? -28.863 6.473 19.651 1.00 46.22 73 SER A N 1
ATOM 576 C CA . SER A 1 73 ? -30.079 6.697 20.460 1.00 46.22 73 SER A CA 1
ATOM 577 C C . SER A 1 73 ? -31.322 5.905 20.020 1.00 46.22 73 SER A C 1
ATOM 579 O O . SER A 1 73 ? -32.390 6.050 20.615 1.00 46.22 73 SER A O 1
ATOM 581 N N . GLY A 1 74 ? -31.213 5.036 19.011 1.00 48.22 74 GLY A N 1
ATOM 582 C CA . GLY A 1 74 ? -32.318 4.168 18.595 1.00 48.22 74 GLY A CA 1
ATOM 583 C C . GLY A 1 74 ? -32.458 2.924 19.491 1.00 48.22 74 GLY A C 1
ATOM 584 O O . GLY A 1 74 ? -31.442 2.353 19.892 1.00 48.22 74 GLY A O 1
ATOM 585 N N . PRO A 1 75 ? -33.678 2.399 19.738 1.00 48.09 75 PRO A N 1
ATOM 586 C CA . PRO A 1 75 ? -33.933 1.255 20.634 1.00 48.09 75 PRO A CA 1
ATOM 587 C C . PRO A 1 75 ? -33.334 -0.092 20.166 1.00 48.09 75 PRO A C 1
ATOM 589 O O . PRO A 1 75 ? -33.583 -1.139 20.760 1.00 48.09 75 PRO A O 1
ATOM 592 N N . TRP A 1 76 ? -32.525 -0.078 19.106 1.00 53.31 76 TRP A N 1
ATOM 593 C CA . TRP A 1 76 ? -31.841 -1.231 18.520 1.00 53.31 76 TRP A CA 1
ATOM 594 C C . TRP A 1 76 ? -30.307 -1.165 18.656 1.00 53.31 76 TRP A C 1
ATOM 596 O O . TRP A 1 76 ? -29.617 -2.059 18.169 1.00 53.31 76 TRP A O 1
ATOM 606 N N . GLY A 1 77 ? -29.762 -0.145 19.333 1.00 48.88 77 GLY A N 1
ATOM 607 C CA . GLY A 1 77 ? -28.324 0.155 19.397 1.00 48.88 77 GLY A CA 1
ATOM 608 C C . GLY A 1 77 ? -27.437 -0.805 20.205 1.00 48.88 77 GLY A C 1
ATOM 609 O O . GLY A 1 77 ? -26.228 -0.608 20.247 1.00 48.88 77 GLY A O 1
ATOM 610 N N . THR A 1 78 ? -27.982 -1.853 20.833 1.00 49.81 78 THR A N 1
ATOM 611 C CA . THR A 1 78 ? -27.203 -2.766 21.705 1.00 49.81 78 THR A CA 1
ATOM 612 C C . THR A 1 78 ? -27.244 -4.232 21.264 1.00 49.81 78 THR A C 1
ATOM 614 O O . THR A 1 78 ? -26.965 -5.132 22.051 1.00 49.81 78 THR A O 1
ATOM 617 N N . ARG A 1 79 ? -27.578 -4.524 20.000 1.00 48.69 79 ARG A N 1
ATOM 618 C CA . ARG A 1 79 ? -27.528 -5.900 19.470 1.00 48.69 79 ARG A CA 1
ATOM 619 C C . ARG A 1 79 ? -26.641 -6.026 18.243 1.00 48.69 79 ARG A C 1
ATOM 621 O O . ARG A 1 79 ? -27.138 -6.147 17.128 1.00 48.69 79 ARG A O 1
ATOM 628 N N . ARG A 1 80 ? -25.330 -6.066 18.476 1.00 49.59 80 ARG A N 1
ATOM 629 C CA . ARG A 1 80 ? -24.390 -6.991 17.812 1.00 49.59 80 ARG A CA 1
ATOM 630 C C . ARG A 1 80 ? -22.968 -6.580 18.157 1.00 49.59 80 ARG A C 1
ATOM 632 O O . ARG A 1 80 ? -22.479 -5.686 17.493 1.00 49.59 80 ARG A O 1
ATOM 639 N N . ILE A 1 81 ? -22.338 -7.242 19.133 1.00 47.47 81 ILE A N 1
ATOM 640 C CA . ILE A 1 81 ? -21.001 -7.855 18.983 1.00 47.47 81 ILE A CA 1
ATOM 641 C C . ILE A 1 81 ? -20.807 -8.901 20.103 1.00 47.47 81 ILE A C 1
ATOM 643 O O . ILE A 1 81 ? -20.168 -8.639 21.112 1.00 47.47 81 ILE A O 1
ATOM 647 N N . GLN A 1 82 ? -21.406 -10.081 19.960 1.00 39.09 82 GLN A N 1
ATOM 648 C CA . GLN A 1 82 ? -20.861 -11.322 20.519 1.00 39.09 82 GLN A CA 1
ATOM 649 C C . GLN A 1 82 ? -21.279 -12.447 19.577 1.00 39.09 82 GLN A C 1
ATOM 651 O O . GLN A 1 82 ? -22.444 -12.840 19.548 1.00 39.09 82 GLN A O 1
ATOM 656 N N . SER A 1 83 ? -20.334 -12.893 18.757 1.00 39.56 83 SER A N 1
ATOM 657 C CA . SER A 1 83 ? -20.228 -14.273 18.301 1.00 39.56 83 SER A CA 1
ATOM 658 C C . SER A 1 83 ? -18.780 -14.564 17.959 1.00 39.56 83 SER A C 1
ATOM 660 O O . SER A 1 83 ? -18.073 -13.607 17.568 1.00 39.56 83 SER A O 1
#

Foldseek 3Di:
DDPVLLVVLLVLLPDPPRDPVSVVVSVVVCVVCVVVCCDDDNVVVSCVRVVVSVVVVVPDPDDDPDPDPVQCPDPVNPPDDDD

pLDDT: mean 77.6, std 17.51, range [39.09, 94.44]

Secondary structure (DSSP, 8-state):
--HHHHHHHHHHHH-TTS-HHHHHHHHHHHHHTHHHHSSTTHHHHHHHHHHHHHHHHHHS--------GGGSSSTTTT-----

Sequence (83 aa):
MSAAQLEDIVKRLTIQETEPKSKYEAACTLRDSLDHYTNGPIYSHFLSRVMPLIINILRGPCIFQNTSLEQVSGPWGTRRIQS